Protein AF-C0NQU9-F1 (afdb_monomer)

Organism: Ajellomyces capsulatus (strain G186AR / H82 / ATCC MYA-2454 / RMSCC 2432) (NCBI:txid447093)

Solvent-accessible surface area (backbone atoms only — not comparable to full-atom values): 4098 Å² total; per-residue (Å²): 138,72,80,85,61,46,71,66,54,52,50,48,53,53,49,52,52,39,52,54,37,33,50,54,42,71,76,40,53,71,65,49,64,75,46,64,88,46,75,62,38,56,50,48,53,52,14,54,54,23,66,75,49,33,67,64,52,50,51,51,51,50,52,49,51,50,50,52,65,72,68,99

InterPro domains:
  IPR009653 Protein kish [PF06842] (10-44)
  IPR051523 KISH doma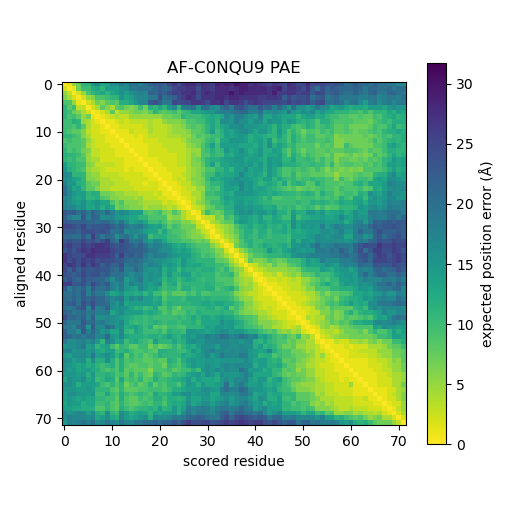in-containing protein [PTHR13229] (1-69)

Secondary structure (DSSP, 8-state):
--TT--HHHHHHHHHHHHHHHHHHHHH-HHHHHHTTTSHHHHHHHHHHHHHHHHHHHHHHHHHHHHHHHH--

Sequence (72 aa):
MTALFNFQSLLLVIVLIICTSAYAHSIMPGIMDRNQNGFFGIFWKCARVGERLSPYVSLCCLAMAISLFFGQ

pLDDT: mean 70.01, std 9.91, range [39.38, 83.12]

Structure (mmCIF, N/CA/C/O backbone):
data_AF-C0NQU9-F1
#
_entry.id   AF-C0NQU9-F1
#
loop_
_atom_site.group_PDB
_atom_site.id
_atom_site.type_symbol
_atom_site.label_atom_id
_atom_site.label_alt_id
_atom_site.label_comp_id
_atom_site.label_asym_id
_atom_site.label_entity_id
_atom_site.label_seq_id
_atom_site.pdbx_PDB_ins_code
_atom_site.Cartn_x
_atom_site.Cartn_y
_atom_site.Cartn_z
_atom_site.occupancy
_atom_site.B_iso_or_equiv
_atom_site.auth_seq_id
_atom_site.auth_comp_id
_atom_site.auth_asym_id
_atom_site.auth_atom_id
_atom_site.pdbx_PDB_model_num
ATOM 1 N N . MET A 1 1 ? -11.939 12.151 21.856 1.00 39.38 1 MET A N 1
ATOM 2 C CA . MET A 1 1 ? -12.110 12.014 20.392 1.00 39.38 1 MET A CA 1
ATOM 3 C C . MET A 1 1 ? -10.762 11.765 19.709 1.00 39.38 1 MET A C 1
ATOM 5 O O . MET A 1 1 ? -10.323 12.544 18.884 1.00 39.38 1 MET A O 1
ATOM 9 N N . THR A 1 2 ? -10.119 10.642 20.032 1.00 50.53 2 THR A N 1
ATOM 10 C CA . THR A 1 2 ? -8.991 10.076 19.257 1.00 50.53 2 THR A CA 1
ATOM 11 C C . THR A 1 2 ? -9.470 8.817 18.520 1.00 50.53 2 THR A C 1
ATOM 13 O O . THR A 1 2 ? -8.704 7.914 18.222 1.00 50.53 2 THR A O 1
ATOM 16 N N . ALA A 1 3 ? -10.779 8.741 18.249 1.00 54.91 3 ALA A N 1
ATOM 17 C CA . ALA A 1 3 ? -11.412 7.645 17.519 1.00 54.91 3 ALA A CA 1
ATOM 18 C C . ALA A 1 3 ? -11.059 7.664 16.019 1.00 54.91 3 ALA A C 1
ATOM 20 O O . ALA A 1 3 ? -11.240 6.664 15.336 1.00 54.91 3 ALA A O 1
ATOM 21 N N . LEU A 1 4 ? -10.533 8.792 15.519 1.00 53.75 4 LEU A N 1
ATOM 22 C CA . LEU A 1 4 ? -10.227 8.990 14.102 1.00 53.75 4 LEU A CA 1
ATOM 23 C C . LEU A 1 4 ? -8.893 8.386 13.636 1.00 53.75 4 LEU A C 1
ATOM 25 O O . LEU A 1 4 ? -8.722 8.198 12.438 1.00 53.75 4 LEU A O 1
ATOM 29 N N . PHE A 1 5 ? -7.969 8.027 14.533 1.00 52.69 5 PHE A N 1
ATOM 30 C CA . PHE A 1 5 ? -6.696 7.417 14.133 1.00 52.69 5 PHE A CA 1
ATOM 31 C C . PHE A 1 5 ? -6.327 6.257 15.052 1.00 52.69 5 PHE A C 1
ATOM 33 O O . PHE A 1 5 ? -5.432 6.343 15.888 1.00 52.69 5 PHE A O 1
ATOM 40 N N . ASN A 1 6 ? -7.036 5.143 14.881 1.00 67.06 6 ASN A N 1
ATOM 41 C CA . ASN A 1 6 ? -6.556 3.851 15.354 1.00 67.06 6 ASN A CA 1
ATOM 42 C C . ASN A 1 6 ? -5.264 3.500 14.588 1.00 67.06 6 ASN A C 1
ATOM 44 O O . ASN A 1 6 ? -5.158 3.828 13.403 1.00 67.06 6 ASN A O 1
ATOM 48 N N . PHE A 1 7 ? -4.291 2.837 15.223 1.00 74.12 7 PHE A N 1
ATOM 49 C CA . PHE A 1 7 ? -3.015 2.464 14.579 1.00 74.12 7 PHE A C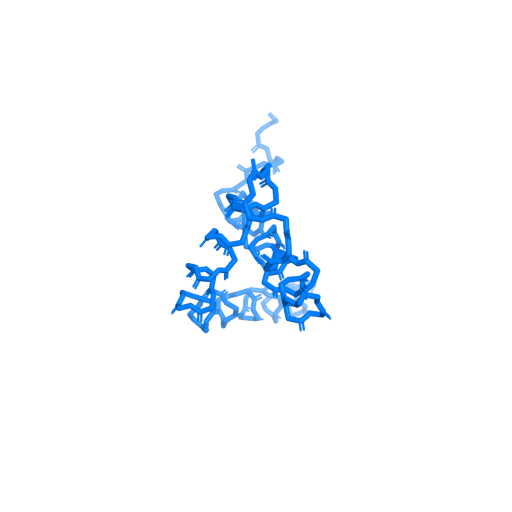A 1
ATOM 50 C C . PHE A 1 7 ? -3.222 1.757 13.229 1.00 74.12 7 PHE A C 1
ATOM 52 O O . PHE A 1 7 ? -2.464 1.977 12.286 1.00 74.12 7 PHE A O 1
ATOM 59 N N . GLN A 1 8 ? -4.301 0.979 13.120 1.00 72.50 8 GLN A N 1
ATOM 60 C CA . GLN A 1 8 ? -4.747 0.343 11.886 1.00 72.50 8 GLN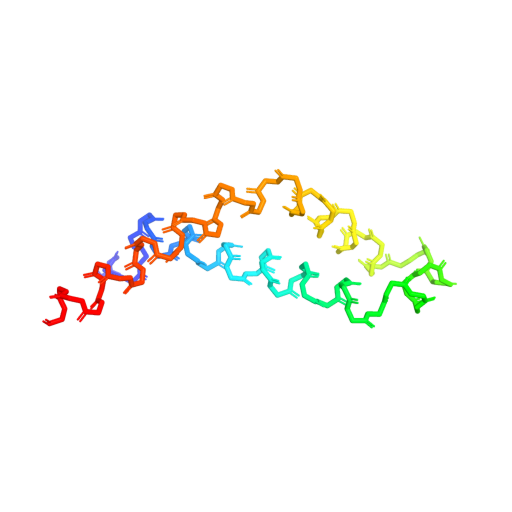 A CA 1
ATOM 61 C C . GLN A 1 8 ? -5.044 1.343 10.757 1.00 72.50 8 GLN A C 1
ATOM 63 O O . GLN A 1 8 ? -4.569 1.149 9.642 1.00 72.50 8 GLN A O 1
ATOM 68 N N . SER A 1 9 ? -5.788 2.420 11.026 1.00 75.38 9 SER A N 1
ATOM 69 C CA . SER A 1 9 ? -6.142 3.427 10.017 1.00 75.38 9 SER A CA 1
ATOM 70 C C . SER A 1 9 ? -4.921 4.211 9.546 1.00 75.38 9 SER A C 1
ATOM 72 O O . SER A 1 9 ? -4.780 4.461 8.353 1.00 75.38 9 SER A O 1
ATOM 74 N N . LEU A 1 10 ? -4.009 4.566 10.458 1.00 79.00 10 LEU A N 1
ATOM 75 C CA . LEU A 1 10 ? -2.757 5.236 10.089 1.00 79.00 10 LEU A CA 1
ATOM 76 C C . LEU A 1 10 ? -1.899 4.337 9.194 1.00 79.00 10 LEU A C 1
ATOM 78 O O . LEU A 1 10 ? -1.386 4.793 8.171 1.00 79.00 10 LEU A O 1
ATOM 82 N N . LEU A 1 11 ? -1.789 3.053 9.546 1.00 79.75 11 LEU A N 1
ATOM 83 C CA . LEU A 1 11 ? -1.085 2.072 8.730 1.00 79.75 11 LEU A CA 1
ATOM 84 C C . LEU A 1 11 ? -1.743 1.948 7.351 1.00 79.75 11 LEU A C 1
ATOM 86 O O . LEU A 1 11 ? -1.038 2.026 6.353 1.00 79.75 11 LEU A O 1
ATOM 90 N N . LEU A 1 12 ? -3.076 1.871 7.282 1.00 79.75 12 LEU A N 1
ATOM 91 C CA . LEU A 1 12 ? -3.842 1.807 6.032 1.00 79.75 12 LEU A CA 1
ATOM 92 C C . LEU A 1 12 ? -3.584 3.026 5.135 1.00 79.75 12 LEU A C 1
ATOM 94 O O . LEU A 1 12 ? -3.329 2.859 3.945 1.00 79.75 12 LEU A O 1
ATOM 98 N N . VAL A 1 13 ? -3.578 4.241 5.689 1.00 83.12 13 VAL A N 1
ATOM 99 C CA . VAL A 1 13 ? -3.265 5.460 4.922 1.00 83.12 13 VAL A CA 1
ATOM 100 C C . VAL A 1 13 ? -1.853 5.389 4.335 1.00 83.12 13 VAL A C 1
ATOM 102 O O . VAL A 1 13 ? -1.672 5.662 3.148 1.00 83.12 13 VAL A O 1
ATOM 105 N N . ILE A 1 14 ? -0.858 4.970 5.122 1.00 82.12 14 ILE A N 1
ATOM 106 C CA . ILE A 1 14 ? 0.517 4.786 4.632 1.00 82.12 14 ILE A CA 1
ATOM 107 C C . ILE A 1 14 ? 0.561 3.711 3.538 1.00 82.12 14 ILE A C 1
ATOM 109 O O . ILE A 1 14 ? 1.206 3.919 2.511 1.00 82.12 14 ILE A O 1
ATOM 113 N N . VAL A 1 15 ? -0.159 2.598 3.709 1.00 80.00 15 VAL A N 1
ATOM 114 C CA . VAL A 1 15 ? -0.261 1.543 2.690 1.00 80.00 15 VAL A CA 1
ATOM 115 C C . VAL A 1 15 ? -0.846 2.085 1.389 1.00 80.00 15 VAL A C 1
ATOM 117 O O . VAL A 1 15 ? -0.255 1.872 0.334 1.00 80.00 15 VAL A O 1
ATOM 120 N N . LEU A 1 16 ? -1.957 2.822 1.440 1.00 82.56 16 LEU A N 1
ATOM 121 C CA . LEU A 1 16 ? -2.584 3.404 0.251 1.00 82.56 16 LEU A CA 1
ATOM 122 C C . LEU A 1 16 ? -1.653 4.380 -0.471 1.00 82.56 16 LEU A C 1
ATOM 124 O O . LEU A 1 16 ? -1.599 4.369 -1.701 1.00 82.56 16 LEU A O 1
ATOM 128 N N . ILE A 1 17 ? -0.887 5.188 0.268 1.00 81.44 17 ILE A N 1
ATOM 129 C CA . ILE A 1 17 ? 0.120 6.084 -0.317 1.00 81.44 17 ILE A CA 1
ATOM 130 C C . ILE A 1 17 ? 1.212 5.270 -1.021 1.00 81.44 17 ILE A C 1
ATOM 132 O O . ILE A 1 17 ? 1.564 5.579 -2.160 1.00 81.44 17 ILE A O 1
ATOM 136 N N . ILE A 1 18 ? 1.709 4.199 -0.393 1.00 81.69 18 ILE A N 1
ATOM 137 C CA . ILE A 1 18 ? 2.714 3.312 -0.997 1.00 81.69 18 ILE A CA 1
ATOM 138 C C . ILE A 1 18 ? 2.149 2.642 -2.257 1.00 81.69 18 ILE A C 1
ATOM 140 O O . ILE A 1 18 ? 2.806 2.674 -3.296 1.00 81.69 18 ILE A O 1
ATOM 144 N N . CYS A 1 19 ? 0.925 2.111 -2.220 1.00 79.69 19 CYS A N 1
ATOM 145 C CA . CYS A 1 19 ? 0.269 1.509 -3.384 1.00 79.69 19 CYS A CA 1
ATOM 146 C C . CYS A 1 19 ? 0.074 2.520 -4.520 1.00 79.69 19 CYS A C 1
ATOM 148 O O . CYS A 1 19 ? 0.395 2.217 -5.665 1.00 79.69 19 CYS A O 1
ATOM 150 N N . THR A 1 20 ? -0.374 3.738 -4.207 1.00 81.88 20 THR A N 1
ATOM 151 C CA . THR A 1 20 ? -0.530 4.822 -5.191 1.00 81.88 20 THR A CA 1
ATOM 152 C C . THR A 1 20 ? 0.820 5.183 -5.813 1.00 81.88 20 THR A C 1
ATOM 154 O O . THR A 1 20 ? 0.914 5.372 -7.024 1.00 81.88 20 THR A O 1
ATOM 157 N N . SER A 1 21 ? 1.889 5.209 -5.009 1.00 77.00 21 SER A N 1
ATOM 158 C CA . SER A 1 21 ? 3.245 5.466 -5.502 1.00 77.00 21 SER A CA 1
ATOM 159 C C . SER A 1 21 ? 3.794 4.358 -6.397 1.00 77.00 21 SER A C 1
ATOM 161 O O . SER A 1 21 ? 4.360 4.647 -7.451 1.00 77.00 21 SER A O 1
ATOM 163 N N . ALA A 1 22 ? 3.565 3.095 -6.031 1.00 75.81 22 ALA A N 1
ATOM 164 C CA . ALA A 1 22 ? 3.943 1.938 -6.834 1.00 75.81 22 ALA A CA 1
ATOM 165 C C . ALA A 1 22 ? 3.166 1.898 -8.159 1.00 75.81 22 ALA A C 1
ATOM 167 O O . ALA A 1 22 ? 3.748 1.624 -9.205 1.00 75.81 22 ALA A O 1
ATOM 168 N N . TYR A 1 23 ? 1.878 2.245 -8.131 1.00 74.19 23 TYR A N 1
ATOM 169 C CA . TYR A 1 23 ? 1.030 2.309 -9.320 1.00 74.19 23 TYR A CA 1
ATOM 170 C C . TYR A 1 23 ? 1.440 3.441 -10.273 1.00 74.19 23 TYR A C 1
ATOM 172 O O . TYR A 1 23 ? 1.547 3.246 -11.481 1.00 74.19 23 TYR A O 1
ATOM 180 N N . ALA A 1 24 ? 1.749 4.625 -9.742 1.00 76.44 24 ALA A N 1
ATOM 181 C CA . ALA A 1 24 ? 2.286 5.716 -10.552 1.00 76.44 24 ALA A CA 1
ATOM 182 C C . ALA A 1 24 ? 3.640 5.346 -11.189 1.00 76.44 24 ALA A C 1
ATOM 184 O O . ALA A 1 24 ? 3.900 5.697 -12.341 1.00 76.44 24 ALA A O 1
ATOM 185 N N . HIS A 1 25 ? 4.486 4.604 -10.464 1.00 73.81 25 HIS A N 1
ATOM 186 C CA . HIS A 1 25 ? 5.748 4.092 -10.994 1.00 73.81 25 HIS A CA 1
ATOM 187 C C . HIS A 1 25 ? 5.527 3.082 -12.134 1.00 73.81 25 HIS A C 1
ATOM 189 O O . HIS A 1 25 ? 6.200 3.194 -13.156 1.00 73.81 25 HIS A O 1
ATOM 195 N N . SER A 1 26 ? 4.577 2.148 -12.020 1.00 67.75 26 SER A N 1
ATOM 196 C CA . SER A 1 26 ? 4.338 1.152 -13.076 1.00 67.75 26 SER A CA 1
ATOM 197 C C . SER A 1 26 ? 3.749 1.746 -14.361 1.00 67.75 26 SER A C 1
ATOM 199 O O . SER A 1 26 ? 4.056 1.254 -15.444 1.00 67.75 26 SER A O 1
ATOM 201 N N . ILE A 1 27 ? 2.956 2.821 -14.272 1.00 70.88 27 ILE A N 1
ATOM 202 C CA . ILE A 1 27 ? 2.370 3.481 -15.454 1.00 70.88 27 ILE A CA 1
ATOM 203 C C . ILE A 1 27 ? 3.404 4.312 -16.221 1.00 70.88 27 ILE A C 1
ATOM 205 O O . ILE A 1 27 ? 3.381 4.332 -17.451 1.00 70.88 27 ILE A O 1
ATOM 209 N N . MET A 1 28 ? 4.305 5.017 -15.529 1.00 63.28 28 MET A N 1
ATOM 210 C CA . MET A 1 28 ? 5.266 5.920 -16.178 1.00 63.28 28 MET A CA 1
ATOM 211 C C . MET A 1 28 ? 6.717 5.719 -15.712 1.00 63.28 28 MET A C 1
ATOM 213 O O . MET A 1 28 ? 7.355 6.686 -15.278 1.00 63.28 28 MET A O 1
ATOM 217 N N . PRO A 1 29 ? 7.308 4.518 -15.861 1.00 60.69 29 PRO A N 1
ATOM 218 C CA . PRO A 1 29 ? 8.718 4.321 -15.528 1.00 60.69 29 PRO A CA 1
ATOM 219 C C . PRO A 1 29 ? 9.627 5.201 -16.407 1.00 60.69 29 PRO A C 1
ATOM 221 O O . PRO A 1 29 ? 10.599 5.771 -15.920 1.00 60.69 29 PRO A O 1
ATOM 224 N N . GLY A 1 30 ? 9.265 5.397 -17.684 1.00 59.56 30 GLY A N 1
ATOM 225 C CA . GLY A 1 30 ? 10.076 6.145 -18.654 1.00 59.56 30 GLY A CA 1
ATOM 226 C C . GLY A 1 30 ? 10.075 7.672 -18.492 1.00 59.56 30 GLY A C 1
ATOM 227 O O . GLY A 1 30 ? 11.067 8.318 -18.824 1.00 59.56 30 GLY A O 1
ATOM 228 N N . ILE A 1 31 ? 8.999 8.274 -17.964 1.00 56.97 31 ILE A N 1
ATOM 229 C CA . ILE A 1 31 ? 8.984 9.721 -17.657 1.00 56.97 31 ILE A CA 1
ATOM 230 C C . ILE A 1 31 ? 9.796 9.999 -16.389 1.00 56.97 31 ILE A C 1
ATOM 232 O O . ILE A 1 31 ? 10.497 11.008 -16.312 1.00 56.97 31 ILE A O 1
ATOM 236 N N . MET A 1 32 ? 9.741 9.080 -15.422 1.00 53.69 32 MET A N 1
ATOM 237 C CA . MET A 1 32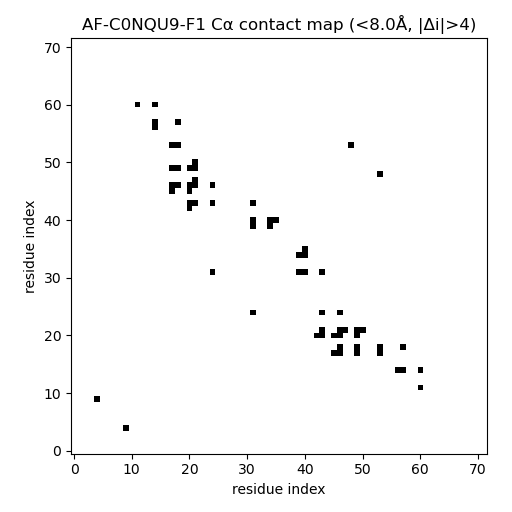 ? 10.512 9.168 -14.186 1.00 53.69 32 MET A CA 1
ATOM 238 C C . MET A 1 32 ? 12.023 9.07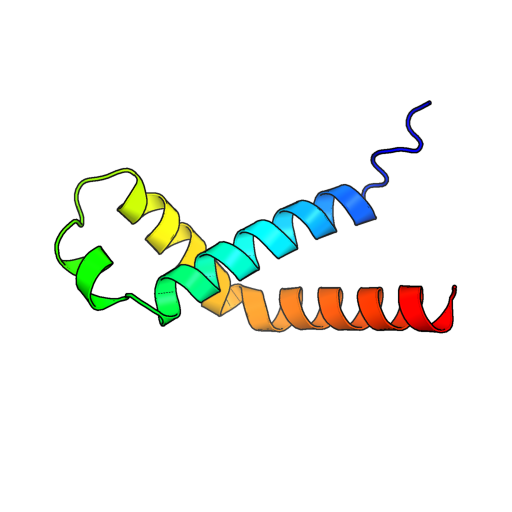9 -14.449 1.00 53.69 32 MET A C 1
ATOM 240 O O . MET A 1 32 ? 12.784 9.873 -13.898 1.00 53.69 32 MET A O 1
ATOM 244 N N . ASP A 1 33 ? 12.445 8.171 -15.334 1.00 58.25 33 ASP A N 1
ATOM 245 C CA . ASP A 1 33 ? 13.859 7.966 -15.680 1.00 58.25 33 ASP A CA 1
ATOM 246 C C . ASP A 1 33 ? 14.486 9.207 -16.343 1.00 58.25 33 ASP A C 1
ATOM 248 O O . ASP A 1 33 ? 15.616 9.590 -16.042 1.00 58.25 33 ASP A O 1
ATOM 252 N N . ARG A 1 34 ? 13.717 9.941 -17.161 1.00 56.28 34 ARG A N 1
ATOM 253 C CA . ARG A 1 34 ? 14.191 11.188 -17.791 1.00 56.28 34 ARG A CA 1
ATOM 254 C C . ARG A 1 34 ? 14.334 12.371 -16.835 1.00 56.28 34 ARG A C 1
ATOM 256 O O . ARG A 1 34 ? 15.072 13.300 -17.157 1.00 56.28 34 ARG A O 1
ATOM 263 N N . ASN A 1 35 ? 13.662 12.367 -15.683 1.00 55.75 35 ASN A N 1
ATOM 264 C CA . ASN A 1 35 ? 13.712 13.468 -14.716 1.00 55.75 35 ASN A CA 1
ATOM 265 C C . ASN A 1 35 ? 14.215 13.007 -13.339 1.00 55.75 35 ASN A C 1
ATOM 267 O O . ASN A 1 35 ? 13.630 13.313 -12.297 1.00 55.75 35 ASN A O 1
ATOM 271 N N . GLN A 1 36 ? 15.349 12.303 -13.336 1.00 51.94 36 GLN A N 1
ATOM 272 C CA . GLN A 1 36 ? 15.991 11.721 -12.150 1.00 51.94 36 GLN A CA 1
ATOM 273 C C . GLN A 1 36 ? 16.434 12.744 -11.072 1.00 51.94 36 GLN A C 1
ATOM 275 O O . GLN A 1 36 ? 16.911 12.350 -10.010 1.00 51.94 36 GLN A O 1
ATOM 280 N N . ASN A 1 37 ? 16.270 14.051 -11.310 1.00 55.03 37 ASN A N 1
ATOM 281 C CA . ASN A 1 37 ? 16.839 15.127 -10.488 1.00 55.03 37 ASN A CA 1
ATOM 282 C C . ASN A 1 37 ? 15.836 15.832 -9.551 1.00 55.03 37 ASN A C 1
ATOM 284 O O . ASN A 1 37 ? 16.205 16.796 -8.886 1.00 55.03 37 ASN A O 1
ATOM 288 N N . GLY A 1 38 ? 14.572 15.395 -9.494 1.00 63.59 38 GLY A N 1
ATOM 289 C CA . GLY A 1 38 ? 13.523 16.078 -8.721 1.00 63.59 38 GLY A 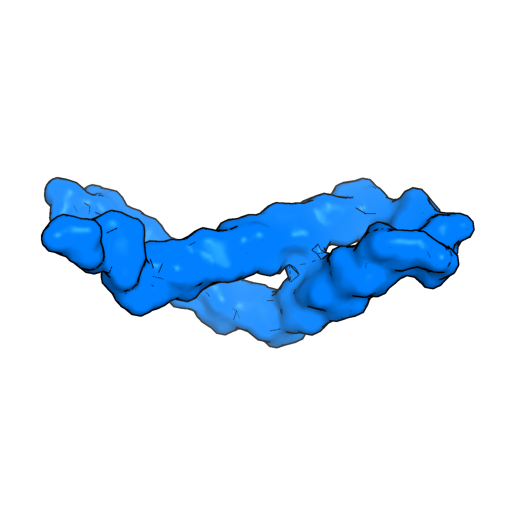CA 1
ATOM 290 C C . GLY A 1 38 ? 12.899 15.270 -7.578 1.00 63.59 38 GLY A C 1
ATOM 291 O O . GLY A 1 38 ? 13.244 14.116 -7.330 1.00 63.59 38 GLY A O 1
ATOM 292 N N . PHE A 1 39 ? 11.887 15.869 -6.936 1.00 61.03 39 PHE A N 1
ATOM 293 C CA . PHE A 1 39 ? 11.006 15.236 -5.934 1.00 61.03 39 PHE A CA 1
ATOM 294 C C . PHE A 1 39 ? 10.435 13.885 -6.390 1.00 61.03 39 PHE A C 1
ATOM 296 O O . PHE A 1 39 ? 10.288 12.954 -5.598 1.00 61.03 39 PHE A O 1
ATOM 303 N N . PHE A 1 40 ? 10.182 13.762 -7.691 1.00 63.84 40 PHE A N 1
ATOM 304 C CA . PHE A 1 40 ? 9.754 12.532 -8.344 1.00 63.84 40 PHE A CA 1
ATOM 305 C C . PHE A 1 40 ? 10.744 11.366 -8.122 1.00 63.84 40 PHE A C 1
ATOM 307 O O . PHE A 1 40 ? 10.311 10.244 -7.880 1.00 63.84 40 PHE A O 1
ATOM 314 N N . GLY A 1 41 ? 12.057 11.614 -8.051 1.00 65.00 41 GLY A N 1
ATOM 315 C CA . GLY A 1 41 ? 13.061 10.574 -7.787 1.00 65.00 41 GLY A CA 1
ATOM 316 C C . GLY A 1 41 ? 12.994 9.977 -6.373 1.00 65.00 41 GLY A C 1
ATOM 317 O O . GLY A 1 41 ? 13.263 8.788 -6.189 1.00 65.00 41 GLY A O 1
ATOM 318 N N . ILE A 1 42 ? 12.594 10.762 -5.366 1.00 67.75 42 ILE A N 1
ATOM 319 C CA . ILE A 1 42 ? 12.355 10.246 -4.005 1.00 67.75 42 ILE A CA 1
ATOM 320 C C . ILE A 1 42 ? 11.108 9.368 -4.011 1.00 67.75 42 ILE A C 1
ATOM 322 O O . ILE A 1 42 ? 11.150 8.247 -3.509 1.00 67.75 42 ILE A O 1
ATOM 326 N N . PHE A 1 43 ? 10.036 9.838 -4.654 1.00 67.19 43 PHE A N 1
ATOM 327 C CA . PHE A 1 43 ? 8.815 9.057 -4.832 1.00 67.19 43 PHE A CA 1
ATOM 328 C C . PHE A 1 43 ? 9.087 7.745 -5.582 1.00 67.19 43 PHE A C 1
ATOM 330 O O . PHE A 1 43 ? 8.553 6.708 -5.208 1.00 67.19 43 PHE A O 1
ATOM 337 N N . TRP A 1 44 ? 10.002 7.753 -6.554 1.00 67.06 44 TRP A N 1
ATOM 338 C CA . TRP A 1 44 ? 10.457 6.556 -7.262 1.00 67.06 44 TRP A CA 1
ATOM 339 C C . TRP A 1 44 ? 11.211 5.568 -6.365 1.00 67.06 44 TRP A C 1
ATOM 341 O O . TRP A 1 44 ? 10.932 4.368 -6.379 1.00 67.06 44 TRP A O 1
ATOM 351 N N . LYS A 1 45 ? 12.149 6.059 -5.543 1.00 68.94 45 LYS A N 1
ATOM 352 C CA . LYS A 1 45 ? 12.863 5.219 -4.566 1.00 68.94 45 LYS A CA 1
ATOM 353 C C . LYS A 1 45 ? 11.895 4.617 -3.549 1.00 68.94 45 LYS A C 1
ATOM 355 O O . LYS A 1 45 ? 11.974 3.419 -3.282 1.00 68.94 45 LYS A O 1
ATOM 360 N N . CYS A 1 46 ? 10.961 5.415 -3.032 1.00 67.06 46 CYS A N 1
ATOM 361 C CA . CYS A 1 46 ? 9.907 4.944 -2.138 1.00 67.06 46 CYS A CA 1
ATOM 362 C C . CYS A 1 46 ? 8.994 3.914 -2.823 1.00 67.06 46 CYS A C 1
ATOM 364 O O . CYS A 1 46 ? 8.699 2.887 -2.220 1.00 67.06 46 CYS A O 1
ATOM 366 N N . ALA A 1 47 ? 8.626 4.117 -4.089 1.00 70.25 47 ALA A N 1
ATOM 367 C CA . ALA A 1 47 ? 7.809 3.183 -4.863 1.00 70.25 47 ALA A CA 1
ATOM 368 C C . ALA A 1 47 ? 8.514 1.840 -5.126 1.00 70.25 47 ALA A C 1
ATOM 370 O O . ALA A 1 47 ? 7.874 0.795 -5.043 1.00 70.25 47 ALA A O 1
ATOM 371 N N . ARG A 1 48 ? 9.832 1.827 -5.383 1.00 72.62 48 ARG A N 1
ATOM 372 C CA . ARG A 1 48 ? 10.613 0.576 -5.515 1.00 72.62 48 ARG A CA 1
ATOM 373 C C . ARG A 1 48 ? 10.803 -0.164 -4.195 1.00 72.62 48 ARG A C 1
ATOM 375 O O . ARG A 1 48 ? 10.801 -1.394 -4.173 1.00 72.62 48 ARG A O 1
ATOM 382 N N . VAL A 1 49 ? 10.971 0.566 -3.091 1.00 73.69 49 VAL A N 1
ATOM 383 C CA . VAL A 1 49 ? 10.892 -0.029 -1.744 1.00 73.69 49 VAL A CA 1
ATOM 384 C C . VAL A 1 49 ? 9.499 -0.630 -1.536 1.00 73.69 49 VAL A C 1
ATOM 386 O O . VAL A 1 49 ? 9.390 -1.745 -1.027 1.00 73.69 49 VAL A O 1
ATOM 389 N N . GLY A 1 50 ? 8.478 0.065 -2.048 1.00 72.38 50 GLY A N 1
ATOM 390 C CA . GLY A 1 50 ? 7.138 -0.438 -2.301 1.00 72.38 50 GLY A CA 1
ATOM 391 C C . GLY A 1 50 ? 7.179 -1.789 -2.997 1.00 72.38 50 GLY A C 1
ATOM 392 O O . GLY A 1 50 ? 6.862 -2.746 -2.336 1.00 72.38 50 GLY A O 1
ATOM 393 N N . GLU A 1 51 ? 7.630 -1.952 -4.240 1.00 69.44 51 GLU A N 1
ATOM 394 C CA . GLU A 1 51 ? 7.600 -3.265 -4.932 1.00 69.44 51 GLU A CA 1
ATOM 395 C C . GLU A 1 51 ? 8.179 -4.445 -4.126 1.00 69.44 51 GLU A C 1
ATOM 397 O O . GLU A 1 51 ? 7.652 -5.553 -4.196 1.00 69.44 51 GLU A O 1
ATOM 402 N N . ARG A 1 52 ? 9.215 -4.215 -3.310 1.00 77.62 52 ARG A N 1
ATOM 403 C CA . ARG A 1 52 ? 9.824 -5.253 -2.458 1.00 77.62 52 ARG A CA 1
ATOM 404 C C . ARG A 1 52 ? 8.984 -5.609 -1.228 1.00 77.62 52 ARG A C 1
ATOM 406 O O . ARG A 1 52 ? 8.917 -6.774 -0.852 1.00 77.62 52 ARG A O 1
ATOM 413 N N . LEU A 1 53 ? 8.374 -4.615 -0.584 1.00 74.31 53 LEU A N 1
ATOM 414 C CA . LEU A 1 53 ? 7.572 -4.778 0.640 1.00 74.31 53 LEU A CA 1
ATOM 415 C C . LEU A 1 53 ? 6.061 -4.902 0.348 1.00 74.31 53 LEU A C 1
ATOM 417 O O . LEU A 1 53 ? 5.299 -5.417 1.161 1.00 74.31 53 LEU A O 1
ATOM 421 N N . SER A 1 54 ? 5.634 -4.471 -0.836 1.00 70.38 54 SER A N 1
ATOM 422 C CA . SER A 1 54 ? 4.268 -4.407 -1.351 1.00 70.38 54 SER A CA 1
ATOM 423 C C . SER A 1 54 ? 3.580 -5.761 -1.375 1.00 70.38 54 SER A C 1
ATOM 425 O O . SER A 1 54 ? 2.418 -5.772 -0.994 1.00 70.38 54 SER A O 1
ATOM 427 N N . PRO A 1 55 ? 4.206 -6.913 -1.708 1.00 71.38 55 PRO A N 1
ATOM 428 C CA . PRO A 1 55 ? 3.472 -8.176 -1.642 1.00 71.38 55 PRO A CA 1
ATOM 429 C C . PRO A 1 55 ? 2.961 -8.474 -0.225 1.00 71.38 55 PRO A C 1
ATOM 431 O O . PRO A 1 55 ? 1.803 -8.841 -0.067 1.00 71.38 55 PRO A O 1
ATOM 434 N N . TYR A 1 56 ? 3.766 -8.230 0.815 1.00 76.56 56 TYR A N 1
ATOM 435 C CA . TYR A 1 56 ? 3.329 -8.414 2.204 1.00 76.56 56 TYR A CA 1
ATOM 436 C C . TYR A 1 56 ? 2.298 -7.365 2.623 1.00 76.56 56 TYR A C 1
ATOM 438 O O . TYR A 1 56 ? 1.281 -7.683 3.237 1.00 76.56 56 TYR A O 1
ATOM 446 N N . VAL A 1 57 ? 2.545 -6.105 2.270 1.00 72.69 57 VAL A N 1
ATOM 447 C CA . VAL A 1 57 ? 1.701 -4.978 2.680 1.00 72.69 57 VAL A CA 1
ATOM 448 C C . VAL A 1 57 ? 0.344 -4.990 1.957 1.00 72.69 57 VAL A C 1
ATOM 450 O O . VAL A 1 57 ? -0.688 -4.758 2.584 1.00 72.69 57 VAL A O 1
ATOM 453 N N . SER A 1 58 ? 0.319 -5.318 0.664 1.00 71.69 58 SER A N 1
ATOM 454 C CA . SER A 1 58 ? -0.894 -5.484 -0.145 1.00 71.69 58 SER A CA 1
ATOM 455 C C . SER A 1 58 ? -1.732 -6.654 0.359 1.00 71.69 58 SER A C 1
ATOM 457 O O . SER A 1 58 ? -2.945 -6.505 0.494 1.00 71.69 58 SER A O 1
ATOM 459 N N . LEU A 1 59 ? -1.098 -7.771 0.734 1.00 77.81 59 LEU A N 1
ATOM 460 C CA . LEU A 1 59 ? -1.797 -8.910 1.328 1.00 77.81 59 LEU A CA 1
ATOM 461 C C . LEU A 1 59 ? -2.466 -8.529 2.658 1.00 77.81 59 LEU A C 1
ATOM 463 O O . LEU A 1 59 ? -3.634 -8.850 2.868 1.00 77.81 59 LEU A O 1
ATOM 467 N N . CYS A 1 60 ? -1.773 -7.777 3.521 1.00 76.56 60 CYS A N 1
ATOM 468 C CA . CYS A 1 60 ? -2.359 -7.236 4.752 1.00 76.56 60 CYS A CA 1
ATOM 469 C C . CYS A 1 60 ? -3.525 -6.277 4.472 1.00 76.56 60 CYS A C 1
ATOM 471 O O . CYS A 1 60 ? -4.550 -6.341 5.150 1.00 76.56 60 CYS A O 1
ATOM 473 N N . CYS A 1 61 ? -3.400 -5.408 3.465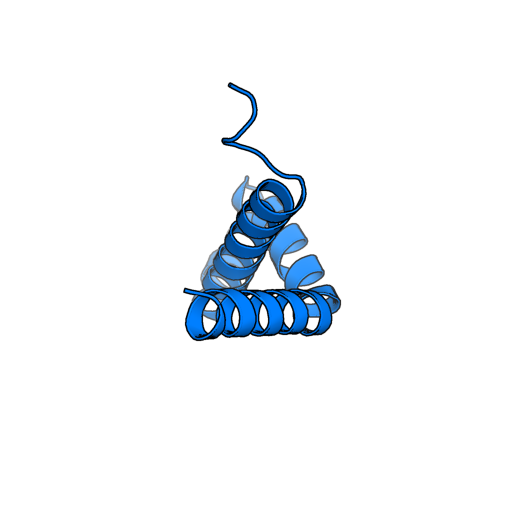 1.00 74.31 61 CYS A N 1
ATOM 474 C CA . CYS A 1 61 ? -4.469 -4.492 3.070 1.00 74.31 61 CYS A CA 1
ATOM 475 C C . CYS A 1 61 ? -5.699 -5.244 2.554 1.00 74.31 61 CYS A C 1
ATOM 477 O O . CYS A 1 61 ? -6.823 -4.889 2.900 1.00 74.31 61 CYS A O 1
ATOM 479 N N . LEU A 1 62 ? -5.488 -6.297 1.762 1.00 77.25 62 LEU A N 1
ATOM 480 C CA . LEU A 1 62 ? -6.557 -7.146 1.251 1.00 77.25 62 LEU A CA 1
ATOM 481 C C . LEU A 1 62 ? -7.248 -7.895 2.393 1.00 77.25 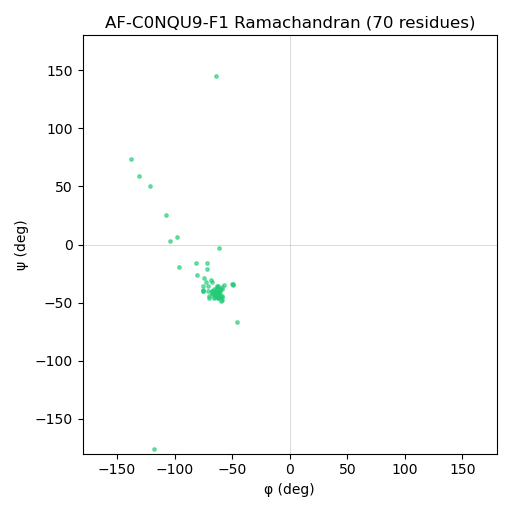62 LEU A C 1
ATOM 483 O O . LEU A 1 62 ? -8.471 -7.889 2.465 1.00 77.25 62 LEU A O 1
ATOM 487 N N . ALA A 1 63 ? -6.483 -8.466 3.327 1.00 79.88 63 ALA A N 1
ATOM 488 C CA . ALA A 1 63 ? -7.032 -9.128 4.508 1.00 79.88 63 ALA A CA 1
ATOM 489 C C . ALA A 1 63 ? -7.887 -8.170 5.351 1.00 79.88 63 ALA A C 1
ATOM 491 O O . ALA A 1 63 ? -8.999 -8.516 5.736 1.00 79.88 63 ALA A O 1
ATOM 492 N N . MET A 1 64 ? -7.417 -6.941 5.587 1.00 75.44 64 MET A N 1
ATOM 493 C CA . MET A 1 64 ? -8.193 -5.932 6.313 1.00 75.44 64 MET A CA 1
ATOM 494 C C . MET A 1 64 ? -9.430 -5.467 5.543 1.00 75.44 64 MET A C 1
ATOM 496 O O . MET A 1 64 ? -10.479 -5.296 6.155 1.00 75.44 64 MET A O 1
ATOM 500 N N . ALA A 1 65 ? -9.333 -5.281 4.225 1.00 79.44 65 ALA A N 1
ATOM 501 C CA . ALA A 1 65 ? -10.476 -4.922 3.391 1.00 79.44 65 ALA A CA 1
ATOM 502 C C . ALA A 1 65 ? -11.548 -6.022 3.407 1.00 79.44 65 ALA A C 1
ATOM 504 O O . ALA A 1 65 ? -12.726 -5.714 3.554 1.00 79.44 65 ALA A O 1
ATOM 505 N N . ILE A 1 66 ? -11.145 -7.296 3.336 1.00 81.62 66 ILE A N 1
ATOM 506 C CA . ILE A 1 66 ? -12.050 -8.445 3.481 1.00 81.62 66 ILE A CA 1
ATOM 507 C C . ILE A 1 66 ? -12.686 -8.439 4.874 1.00 81.62 66 ILE A C 1
ATOM 509 O O . ILE A 1 66 ? -13.901 -8.572 4.974 1.00 81.62 66 ILE A O 1
ATOM 513 N N . SER A 1 67 ? -11.907 -8.225 5.938 1.00 79.62 67 SER A N 1
ATOM 514 C CA . SER A 1 67 ? -12.436 -8.153 7.307 1.00 79.62 67 SER A CA 1
ATOM 515 C C . SER A 1 67 ? -13.405 -6.991 7.517 1.00 79.62 67 SER A C 1
ATOM 517 O 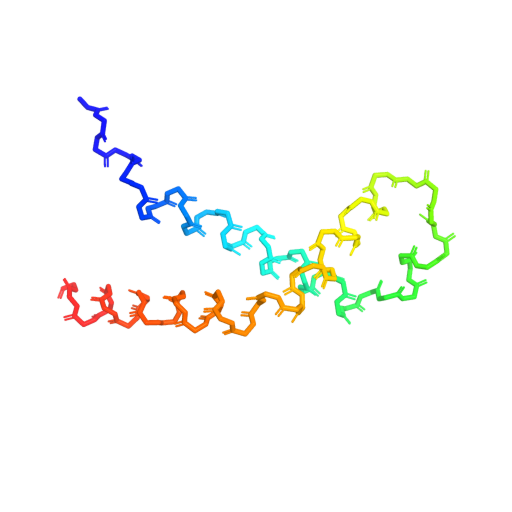O . SER A 1 67 ? -14.379 -7.157 8.235 1.00 79.62 67 SER A O 1
ATOM 519 N N . LEU A 1 68 ? -13.173 -5.830 6.899 1.00 76.69 68 LEU A N 1
ATOM 520 C CA . LEU A 1 68 ? -14.104 -4.697 6.946 1.00 76.69 68 LEU A CA 1
ATOM 521 C C . LEU A 1 68 ? -15.355 -4.942 6.100 1.00 76.69 68 LEU A C 1
ATOM 523 O O . LEU A 1 68 ? -16.420 -4.464 6.457 1.00 76.69 68 LEU A O 1
ATOM 527 N N . PHE A 1 69 ? -15.240 -5.676 4.991 1.00 81.44 69 PHE A N 1
ATOM 528 C CA . PHE A 1 69 ? -16.378 -6.000 4.132 1.00 81.44 69 PHE A CA 1
ATOM 529 C C . PHE A 1 69 ? -17.274 -7.090 4.738 1.00 81.44 69 PHE A C 1
ATOM 531 O O . PHE A 1 69 ? -18.492 -6.983 4.663 1.00 81.44 69 PHE A O 1
ATOM 538 N N . PHE A 1 70 ? -16.685 -8.117 5.360 1.00 80.75 70 PHE A N 1
ATOM 539 C CA . PHE A 1 70 ? -17.420 -9.159 6.092 1.00 80.75 70 PHE A CA 1
ATOM 540 C C . PHE A 1 70 ? -17.834 -8.732 7.506 1.00 80.75 70 PHE A C 1
ATOM 542 O O . PHE A 1 70 ? -18.773 -9.303 8.049 1.00 80.75 70 PHE A O 1
ATOM 549 N N . GLY A 1 71 ? -17.097 -7.800 8.114 1.00 64.56 71 GLY A N 1
ATOM 550 C CA . GLY A 1 71 ? -17.344 -7.269 9.457 1.00 64.56 71 GLY A CA 1
ATOM 551 C C . GLY A 1 71 ? -18.105 -5.942 9.484 1.00 64.56 71 GLY A C 1
ATOM 552 O O . GLY A 1 71 ? -18.214 -5.355 10.561 1.00 64.56 71 GLY A O 1
ATOM 553 N N . GLN A 1 72 ? -18.584 -5.464 8.330 1.00 52.03 72 GLN A N 1
ATOM 554 C CA . GLN A 1 72 ? -19.678 -4.491 8.278 1.00 52.03 72 GLN A CA 1
ATOM 555 C C . GLN A 1 72 ? -21.001 -5.142 8.692 1.00 52.03 72 GLN A C 1
ATOM 557 O O . GLN A 1 72 ? -21.124 -6.379 8.557 1.00 52.03 72 GLN A O 1
#

Mean predicted aligned error: 11.93 Å

Foldseek 3Di:
DCPPDDVVVVLLVVLVLLVVLLVVCVVPVPVLVVPCPDPSVVSVVSNVVCVVCVVVSVVVNVVVVVCVVVVD

Radius of gyration: 14.88 Å; Cα contacts (8 Å, |Δi|>4): 33; chains: 1; bounding box: 36×25×39 Å